Protein AF-A0A0S7ZKX6-F1 (afdb_monomer)

Nearest PDB structures (foldseek):
  1cpb-assembly1_A  TM=8.905E-01  e=8.029E-04  Bos taurus
  1jqg-assembly1_A  TM=7.554E-01  e=5.912E-03  Helicoverpa armigera
  4djl-assembly1_A  TM=9.057E-01  e=2.094E-02  Thermoactinomyces vulgaris
  3glj-assembly1_A  TM=7.947E-01  e=2.556E-02  Sus scrofa
  1kwm-assembly2_B  TM=7.980E-01  e=5.681E-02  Homo sapiens

Sequence (118 aa):
MKTTRETASAALGVAILFAVVISLLGVVAPRLDAQSGSDPQFRVKIDFNRWHDYDELKADLLRLEEAFPKFLTYSSVGSSYDGRDMMLMTINNPDTGPEASKAAMYIEANIHGNEIQG

Solvent-accessible surface area (backbone atoms only — not comparable to full-atom values): 7791 Å² total; per-residue (Å²): 144,80,77,73,66,62,58,56,54,51,53,51,50,52,52,51,53,51,54,50,51,54,52,62,65,66,69,69,65,79,78,80,68,70,76,77,60,95,65,73,88,62,94,66,87,77,77,89,90,61,86,70,56,73,68,54,47,50,50,52,49,51,50,46,19,72,76,36,62,78,37,32,42,72,50,60,86,45,66,46,96,90,66,44,71,40,77,38,76,49,79,48,65,63,92,79,44,63,72,91,78,50,91,84,84,89,86,87,57,47,87,52,82,87,50,73,86,95

Secondary structure (DSSP, 8-state):
---SHHHHHHHHHHHHHHHHHHHHHHT----------SSPPPSS---SSS---HHHHHHHHHHHHHH-TTTEEEEEEEE-TTS-EEEEEEE--GGG--GGGS--------SSTT----

Radius of gyration: 29.8 Å; Cα contacts (8 Å, |Δi|>4): 63; chains: 1; bounding box: 84×64×36 Å

Structure (mmCIF, N/CA/C/O backbone):
data_AF-A0A0S7ZKX6-F1
#
_entry.id   AF-A0A0S7ZKX6-F1
#
loop_
_atom_site.group_PDB
_atom_site.id
_atom_site.type_symbol
_atom_site.label_atom_id
_atom_site.label_alt_id
_atom_site.label_comp_id
_atom_site.label_asym_id
_atom_site.label_entity_id
_atom_site.label_seq_id
_atom_site.pdbx_PDB_ins_code
_atom_site.Cartn_x
_atom_site.Cartn_y
_atom_site.Cartn_z
_atom_site.occupancy
_atom_site.B_iso_or_equiv
_atom_site.auth_seq_id
_atom_site.auth_comp_id
_atom_site.auth_asym_id
_atom_site.auth_atom_id
_atom_site.pdbx_PDB_model_num
ATOM 1 N N . MET A 1 1 ? 68.522 -50.587 -10.618 1.00 53.50 1 MET A N 1
ATOM 2 C CA . MET A 1 1 ? 67.485 -50.890 -9.607 1.00 53.50 1 MET A CA 1
ATOM 3 C C . MET A 1 1 ? 67.266 -49.649 -8.734 1.00 53.50 1 MET A C 1
ATOM 5 O O . MET A 1 1 ? 67.871 -49.529 -7.681 1.00 53.50 1 MET A O 1
ATOM 9 N N . LYS A 1 2 ? 66.506 -48.663 -9.239 1.00 52.34 2 LYS A N 1
ATOM 10 C CA . LYS A 1 2 ? 66.266 -47.346 -8.598 1.00 52.34 2 LYS A CA 1
ATOM 11 C C . LYS A 1 2 ? 64.837 -46.811 -8.833 1.00 52.34 2 LYS A C 1
ATOM 13 O O . LYS A 1 2 ? 64.587 -45.635 -8.653 1.00 52.34 2 LYS A O 1
ATOM 18 N N . THR A 1 3 ? 63.888 -47.647 -9.245 1.00 56.91 3 THR A N 1
ATOM 19 C CA . THR A 1 3 ? 62.679 -47.161 -9.941 1.00 56.91 3 THR A CA 1
ATOM 20 C C . THR A 1 3 ? 61.363 -47.271 -9.167 1.00 56.91 3 THR A C 1
ATOM 22 O O . THR A 1 3 ? 60.343 -46.815 -9.666 1.00 56.91 3 THR A O 1
ATOM 25 N N . THR A 1 4 ? 61.351 -47.808 -7.942 1.00 55.25 4 THR A N 1
ATOM 26 C CA . THR A 1 4 ? 60.096 -48.014 -7.181 1.00 55.25 4 THR A CA 1
ATOM 27 C C . THR A 1 4 ? 59.872 -47.019 -6.037 1.00 55.25 4 THR A C 1
ATOM 29 O O . THR A 1 4 ? 58.748 -46.873 -5.572 1.00 55.25 4 THR A O 1
ATOM 32 N N . ARG A 1 5 ? 60.917 -46.324 -5.563 1.00 53.81 5 ARG A N 1
ATOM 33 C CA . ARG A 1 5 ? 60.811 -45.358 -4.447 1.00 53.81 5 ARG A CA 1
ATOM 34 C C . ARG A 1 5 ? 60.473 -43.932 -4.896 1.00 53.81 5 ARG A C 1
ATOM 36 O O . ARG A 1 5 ? 59.803 -43.217 -4.160 1.00 53.81 5 ARG A O 1
ATOM 43 N N . GLU A 1 6 ? 60.889 -43.530 -6.096 1.00 54.50 6 GLU A N 1
ATOM 44 C CA . GLU A 1 6 ? 60.651 -42.170 -6.609 1.00 54.50 6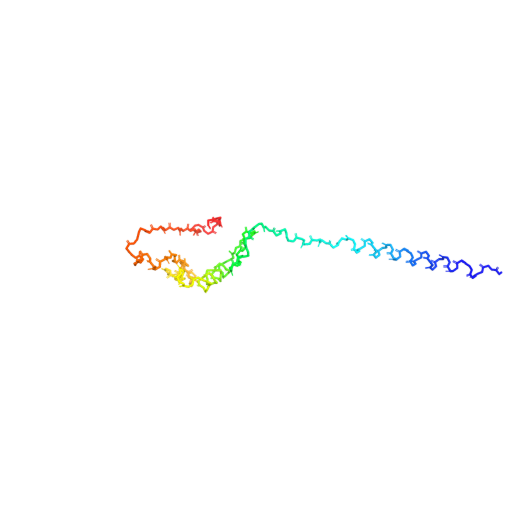 GLU A CA 1
ATOM 45 C C . GLU A 1 6 ? 59.196 -41.949 -7.054 1.00 54.50 6 GLU A C 1
ATOM 47 O O . GLU A 1 6 ? 58.630 -40.884 -6.820 1.00 54.50 6 GLU A O 1
ATOM 52 N N . THR A 1 7 ? 58.543 -42.978 -7.600 1.00 54.50 7 THR A N 1
ATOM 53 C CA . THR A 1 7 ? 57.141 -42.911 -8.047 1.00 54.50 7 THR A CA 1
ATOM 54 C C . THR A 1 7 ? 56.157 -42.784 -6.880 1.00 54.50 7 THR A C 1
ATOM 56 O O . THR A 1 7 ? 55.193 -42.024 -6.968 1.00 54.50 7 THR A O 1
ATOM 59 N N . ALA A 1 8 ? 56.426 -43.453 -5.755 1.00 56.41 8 ALA A N 1
ATOM 60 C CA . ALA A 1 8 ? 55.608 -43.360 -4.545 1.00 56.41 8 ALA A CA 1
ATOM 61 C C . ALA A 1 8 ? 55.683 -41.970 -3.879 1.00 56.41 8 ALA A C 1
ATOM 63 O O . ALA A 1 8 ? 54.667 -41.453 -3.416 1.00 56.41 8 ALA A O 1
ATOM 64 N N . SER A 1 9 ? 56.861 -41.331 -3.879 1.00 57.38 9 SER A N 1
ATOM 65 C CA . SER A 1 9 ? 57.043 -39.983 -3.320 1.00 57.38 9 SER A CA 1
ATOM 66 C C . SER A 1 9 ? 56.386 -38.897 -4.179 1.00 57.38 9 SER A 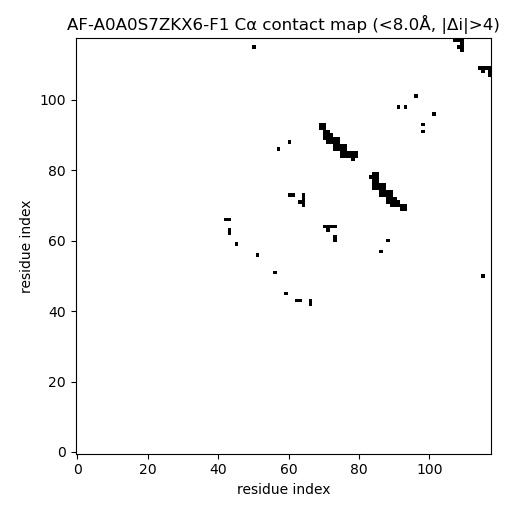C 1
ATOM 68 O O . SER A 1 9 ? 55.835 -37.938 -3.640 1.00 57.38 9 SER A O 1
ATOM 70 N N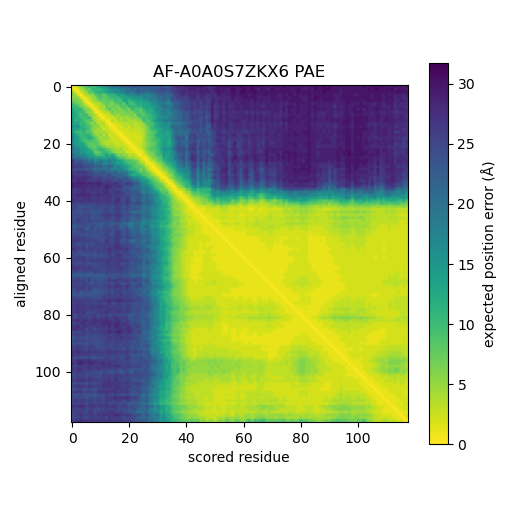 . ALA A 1 10 ? 56.399 -39.054 -5.507 1.00 58.22 10 ALA A N 1
ATOM 71 C CA . ALA A 1 10 ? 55.722 -38.139 -6.426 1.00 58.22 10 ALA A CA 1
ATOM 72 C C . ALA A 1 10 ? 54.188 -38.241 -6.313 1.00 58.22 10 ALA A C 1
ATOM 74 O O . ALA A 1 10 ? 53.506 -37.220 -6.264 1.00 58.22 10 ALA A O 1
ATOM 75 N N . ALA A 1 11 ? 53.645 -39.458 -6.191 1.00 59.38 11 ALA A N 1
ATOM 76 C CA . ALA A 1 11 ? 52.209 -39.682 -6.011 1.00 59.38 11 ALA A CA 1
ATOM 77 C C . ALA A 1 11 ? 51.687 -39.120 -4.675 1.00 59.38 11 ALA A C 1
ATOM 79 O O . ALA A 1 11 ? 50.618 -38.511 -4.637 1.00 59.38 11 ALA A O 1
ATOM 80 N N . LEU A 1 12 ? 52.464 -39.258 -3.594 1.00 60.78 12 LEU A N 1
ATOM 81 C CA . LEU A 1 12 ? 52.125 -38.685 -2.290 1.00 60.78 12 LEU A CA 1
ATOM 82 C C . LEU A 1 12 ? 52.171 -37.146 -2.316 1.00 60.78 12 LEU A C 1
ATOM 84 O O . LEU A 1 12 ? 51.286 -36.497 -1.766 1.00 60.78 12 LEU A O 1
ATOM 88 N N . GLY A 1 13 ? 53.152 -36.559 -3.010 1.00 62.81 13 GLY A N 1
ATOM 89 C CA . GLY A 1 13 ? 53.256 -35.107 -3.187 1.00 62.81 13 GLY A CA 1
ATOM 90 C C . GLY A 1 13 ? 5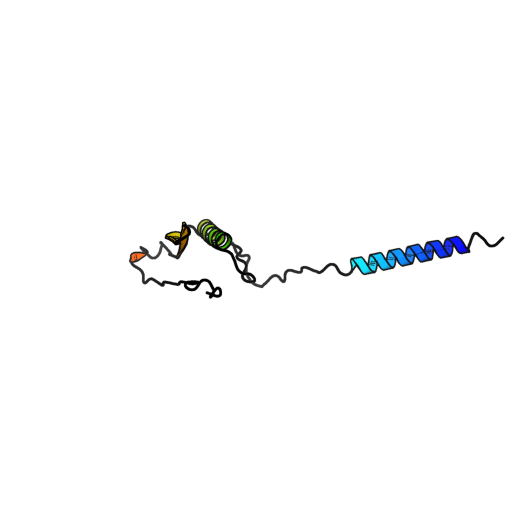2.086 -34.505 -3.972 1.00 62.81 13 GLY A C 1
ATOM 91 O O . GLY A 1 13 ? 51.543 -33.477 -3.572 1.00 62.81 13 GLY A O 1
ATOM 92 N N . VAL A 1 14 ? 51.642 -35.171 -5.043 1.00 65.00 14 VAL A N 1
ATOM 93 C CA . VAL A 1 14 ? 50.476 -34.742 -5.839 1.00 65.00 14 VAL A CA 1
ATOM 94 C C . VAL A 1 14 ? 49.175 -34.879 -5.045 1.00 65.00 14 VAL A C 1
ATOM 96 O O . VAL A 1 14 ? 48.339 -33.980 -5.097 1.00 65.00 14 VAL A O 1
ATOM 99 N N . ALA A 1 15 ? 49.017 -35.951 -4.262 1.00 64.00 15 ALA A N 1
ATOM 100 C CA . ALA A 1 15 ? 47.847 -36.143 -3.405 1.00 64.00 15 ALA A CA 1
ATOM 101 C C . ALA A 1 15 ? 47.758 -35.089 -2.285 1.00 64.00 15 ALA A C 1
ATOM 103 O O . ALA A 1 15 ? 46.676 -34.572 -2.011 1.00 64.00 15 ALA A O 1
ATOM 104 N N . ILE A 1 16 ? 48.892 -34.717 -1.682 1.00 66.81 16 ILE A N 1
ATOM 105 C CA . ILE A 1 16 ? 48.957 -33.650 -0.671 1.00 66.81 16 ILE A CA 1
ATOM 106 C C . ILE A 1 16 ? 48.648 -32.289 -1.305 1.00 66.81 16 ILE A C 1
ATOM 108 O O . ILE A 1 16 ? 47.880 -31.517 -0.737 1.00 66.81 16 ILE A O 1
ATOM 112 N N . LEU A 1 17 ? 49.174 -32.003 -2.500 1.00 65.38 17 LEU A N 1
ATOM 113 C CA . LEU A 1 17 ? 48.887 -30.753 -3.207 1.00 65.38 17 LEU A CA 1
ATOM 114 C C . LEU A 1 17 ? 47.398 -30.641 -3.578 1.00 65.38 17 LEU A C 1
ATOM 116 O O . LEU A 1 17 ? 46.797 -29.588 -3.378 1.00 65.38 17 LEU A O 1
ATOM 120 N N . PHE A 1 18 ? 46.776 -31.734 -4.033 1.00 64.44 18 PHE A N 1
ATOM 121 C CA . PHE A 1 18 ? 45.333 -31.788 -4.292 1.00 64.44 18 PHE A CA 1
ATOM 122 C C . PHE A 1 18 ? 44.505 -31.582 -3.018 1.00 64.44 18 PHE A C 1
ATOM 124 O O . PHE A 1 18 ? 43.549 -30.808 -3.029 1.00 64.44 18 PHE A O 1
ATOM 131 N N . ALA A 1 19 ? 44.887 -32.213 -1.904 1.00 62.97 19 ALA A N 1
ATOM 132 C CA . ALA A 1 19 ? 44.206 -32.041 -0.623 1.00 62.97 19 ALA A CA 1
ATOM 133 C C . ALA A 1 19 ? 44.320 -30.600 -0.090 1.00 62.97 19 ALA A C 1
ATOM 135 O O . ALA A 1 19 ? 43.348 -30.059 0.437 1.00 62.97 19 ALA A O 1
ATOM 136 N N . VAL A 1 20 ? 45.471 -29.947 -0.276 1.00 66.25 20 VAL A N 1
ATOM 137 C CA . VAL A 1 20 ? 45.689 -28.544 0.111 1.00 66.25 20 VAL A CA 1
ATOM 138 C C . VAL A 1 20 ? 44.874 -27.588 -0.767 1.00 66.25 20 VAL A C 1
ATOM 140 O O . VAL A 1 20 ? 44.246 -26.678 -0.234 1.00 66.25 20 VAL A O 1
ATOM 143 N N . VAL A 1 21 ? 44.794 -27.819 -2.082 1.00 66.19 21 VAL A N 1
ATOM 144 C CA . VAL A 1 21 ? 43.968 -27.008 -3.000 1.00 66.19 21 VAL A CA 1
ATOM 145 C C . VAL A 1 21 ? 42.471 -27.151 -2.694 1.00 66.19 21 VAL A C 1
ATOM 147 O O . VAL A 1 21 ? 41.762 -26.148 -2.655 1.00 66.19 21 VAL A O 1
ATOM 150 N N . ILE A 1 22 ? 41.990 -28.362 -2.396 1.00 62.97 22 ILE A N 1
ATOM 151 C CA . ILE A 1 22 ? 40.593 -28.599 -1.984 1.00 62.97 22 ILE A CA 1
ATOM 152 C C . ILE A 1 22 ? 40.298 -27.919 -0.639 1.00 62.97 22 ILE A C 1
ATOM 154 O O . ILE A 1 22 ? 39.237 -27.320 -0.467 1.00 62.97 22 ILE A O 1
ATOM 158 N N . SER A 1 23 ? 41.255 -27.943 0.292 1.00 59.84 23 SER A N 1
ATOM 159 C CA . SER A 1 23 ? 41.125 -27.267 1.588 1.00 59.84 23 SER A CA 1
ATOM 160 C C . SER A 1 23 ? 41.129 -25.739 1.449 1.00 59.84 23 SER A C 1
ATOM 162 O O . SER A 1 23 ? 40.381 -25.064 2.144 1.00 59.84 23 SER A O 1
ATOM 164 N N . LEU A 1 24 ? 41.911 -25.179 0.519 1.00 59.50 24 LEU A N 1
ATOM 165 C CA . LEU A 1 24 ? 41.931 -23.740 0.223 1.00 59.50 24 LEU A CA 1
ATOM 166 C C . LEU A 1 24 ? 40.663 -23.264 -0.505 1.00 59.50 24 LEU A C 1
ATOM 168 O O . LEU A 1 24 ? 40.218 -22.144 -0.269 1.00 59.50 24 LEU A O 1
ATOM 172 N N . LEU A 1 25 ? 40.050 -24.109 -1.340 1.00 58.53 25 LEU A N 1
ATOM 173 C CA . LEU A 1 25 ? 38.779 -23.808 -2.012 1.00 58.53 25 LEU A CA 1
ATOM 174 C C . LEU A 1 25 ? 37.562 -23.951 -1.080 1.00 58.53 25 LEU A C 1
ATOM 176 O O . LEU A 1 25 ? 36.580 -23.235 -1.249 1.00 58.53 25 LEU A O 1
ATOM 180 N N . GLY A 1 26 ? 37.620 -24.837 -0.080 1.00 55.09 26 GLY A N 1
ATOM 181 C CA . GLY A 1 26 ? 36.520 -25.079 0.863 1.00 55.09 26 GLY A CA 1
ATOM 182 C C . GLY A 1 26 ? 36.385 -24.066 2.009 1.00 55.09 26 GLY A C 1
ATOM 183 O O . GLY A 1 26 ? 35.391 -24.101 2.730 1.00 55.09 26 GLY A O 1
ATOM 184 N N . VAL A 1 27 ? 37.359 -23.167 2.203 1.00 54.97 27 VAL A N 1
ATOM 185 C CA . VAL A 1 27 ? 37.396 -22.230 3.350 1.00 54.97 27 VAL A CA 1
ATOM 186 C C . VAL A 1 27 ? 36.716 -20.883 3.062 1.00 54.97 27 VAL A C 1
ATOM 188 O O . VAL A 1 27 ? 36.462 -20.116 3.987 1.00 54.97 27 VAL A O 1
ATOM 191 N N . VAL A 1 28 ? 36.324 -20.607 1.816 1.00 53.97 28 VAL A N 1
ATOM 192 C CA . VAL A 1 28 ? 35.616 -19.366 1.449 1.00 53.97 28 VAL A CA 1
ATOM 193 C C . VAL A 1 28 ? 34.192 -19.674 0.988 1.00 53.97 28 VAL A C 1
ATOM 195 O O . VAL A 1 28 ? 33.749 -19.238 -0.069 1.00 53.97 28 VAL A O 1
ATOM 198 N N . ALA A 1 29 ? 33.440 -20.433 1.785 1.00 55.97 29 ALA A N 1
ATOM 199 C CA . ALA A 1 29 ? 31.995 -20.266 1.738 1.00 55.97 29 ALA A CA 1
ATOM 200 C C . ALA A 1 29 ? 31.708 -18.876 2.329 1.00 55.97 29 ALA A C 1
ATOM 202 O O . ALA A 1 29 ? 32.077 -18.645 3.487 1.00 55.97 29 ALA A O 1
ATOM 203 N N . PRO A 1 30 ? 31.099 -17.927 1.591 1.00 56.88 30 PRO A N 1
ATOM 204 C CA . PRO A 1 30 ? 30.574 -16.747 2.245 1.00 56.88 30 PRO A CA 1
ATOM 205 C C . PRO A 1 30 ? 29.565 -17.262 3.265 1.00 56.88 30 PRO A C 1
ATOM 207 O O . PRO A 1 30 ? 28.564 -17.887 2.907 1.00 56.88 30 PRO A O 1
ATOM 210 N N . ARG A 1 31 ? 29.850 -17.051 4.551 1.00 57.38 31 ARG A N 1
ATOM 211 C CA . ARG A 1 31 ? 28.798 -17.117 5.550 1.00 57.38 31 ARG A CA 1
ATOM 212 C C . ARG A 1 31 ? 27.828 -16.013 5.165 1.00 57.38 31 ARG A C 1
ATOM 214 O O . ARG A 1 31 ? 28.061 -14.846 5.465 1.00 57.38 31 ARG A O 1
ATOM 221 N N . LEU A 1 32 ? 26.751 -16.381 4.478 1.00 57.62 32 LEU A N 1
ATOM 222 C CA . LEU A 1 32 ? 25.514 -15.620 4.521 1.00 57.62 32 LEU A CA 1
ATOM 223 C C . LEU A 1 32 ? 24.932 -15.835 5.919 1.00 57.62 32 LEU A C 1
ATOM 225 O O . LEU A 1 32 ? 23.856 -16.403 6.081 1.00 57.62 32 LEU A O 1
ATOM 229 N N . ASP A 1 33 ? 25.679 -15.415 6.940 1.00 56.28 33 ASP A N 1
ATOM 230 C CA . ASP A 1 33 ? 25.092 -15.092 8.220 1.00 56.28 33 ASP A CA 1
ATOM 231 C C . ASP A 1 33 ? 24.250 -13.860 7.903 1.00 56.28 33 ASP A C 1
ATOM 233 O O . ASP A 1 33 ? 24.725 -12.725 7.935 1.00 56.28 33 ASP A O 1
ATOM 237 N N . ALA A 1 34 ? 23.014 -14.103 7.458 1.00 62.19 34 ALA A N 1
ATOM 238 C CA . ALA A 1 34 ? 21.980 -13.096 7.458 1.00 62.19 34 ALA A CA 1
ATOM 239 C C . ALA A 1 34 ? 21.935 -12.621 8.903 1.00 62.19 34 ALA A C 1
ATOM 241 O O . ALA A 1 34 ? 21.480 -13.346 9.787 1.00 62.19 34 ALA A O 1
ATOM 242 N N . GLN A 1 35 ? 22.553 -11.470 9.148 1.00 58.09 35 GLN A N 1
ATOM 243 C CA . GLN A 1 35 ? 22.633 -10.848 10.448 1.00 58.09 35 GLN A CA 1
ATOM 244 C C . GLN A 1 35 ? 21.189 -10.696 10.915 1.00 58.09 35 GLN A C 1
ATOM 246 O O . GLN A 1 35 ? 20.459 -9.847 10.409 1.00 58.09 35 GLN A O 1
ATOM 251 N N . SER A 1 36 ? 20.739 -11.609 11.779 1.00 62.69 36 SER A N 1
ATOM 252 C CA . SER A 1 36 ? 19.378 -11.584 12.288 1.00 62.69 36 SER A CA 1
ATOM 253 C C . SER A 1 36 ? 19.276 -10.295 13.079 1.00 62.69 36 SER A C 1
ATOM 255 O O . SER A 1 36 ? 19.884 -10.173 14.144 1.00 62.69 36 SER A O 1
ATOM 257 N N . GLY A 1 37 ? 18.579 -9.307 12.520 1.00 65.75 37 GLY A N 1
ATOM 258 C CA . GLY A 1 37 ? 18.252 -8.091 13.244 1.00 65.75 37 GLY A CA 1
ATOM 259 C C . GLY A 1 37 ? 17.537 -8.444 14.547 1.00 65.75 37 GLY A C 1
ATOM 260 O O . GLY A 1 37 ? 16.973 -9.531 14.692 1.00 65.75 37 GLY A O 1
ATOM 261 N N . SER A 1 38 ? 17.549 -7.518 15.504 1.00 77.44 38 SER A N 1
ATOM 262 C CA . SER A 1 38 ? 16.715 -7.609 16.710 1.00 77.44 38 SER A CA 1
ATOM 263 C C . SER A 1 38 ? 15.217 -7.574 16.403 1.00 77.44 38 SER A C 1
ATOM 265 O O . SER A 1 38 ? 14.401 -7.762 17.305 1.00 77.44 38 SER A O 1
ATOM 267 N N . ASP A 1 39 ? 14.861 -7.289 15.153 1.00 73.94 39 ASP A N 1
ATOM 268 C CA . ASP A 1 39 ? 13.488 -7.144 14.722 1.00 73.94 39 ASP A CA 1
ATOM 269 C C . ASP A 1 39 ? 12.760 -8.491 14.787 1.00 73.94 39 ASP A C 1
ATOM 271 O O . ASP A 1 39 ? 13.302 -9.529 14.383 1.00 73.94 39 ASP A O 1
ATOM 275 N N . PRO A 1 40 ? 11.522 -8.504 15.308 1.00 75.12 40 PRO A N 1
ATOM 276 C CA . PRO A 1 40 ? 10.703 -9.700 15.285 1.00 75.12 40 PRO A CA 1
ATOM 277 C C . PRO A 1 40 ? 10.451 -10.132 13.838 1.00 7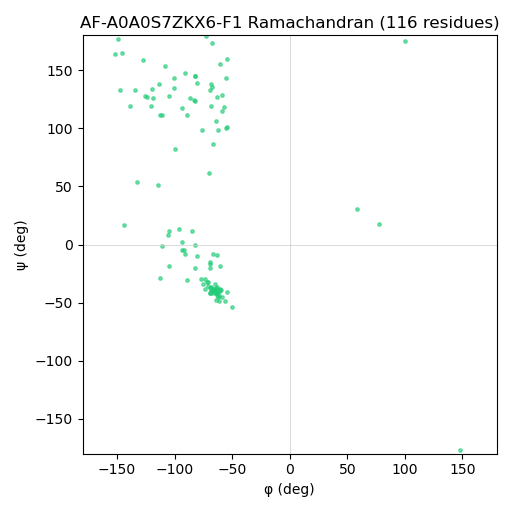5.12 40 PRO A C 1
ATOM 279 O O . PRO A 1 40 ? 10.452 -9.321 12.913 1.00 75.12 40 PRO A O 1
ATOM 282 N N . GLN A 1 41 ? 10.178 -11.422 13.645 1.00 81.06 41 GLN A N 1
ATOM 283 C CA . GLN A 1 41 ? 9.794 -11.932 12.331 1.00 81.06 41 GLN A CA 1
ATOM 284 C C . GLN A 1 41 ? 8.551 -11.187 11.825 1.00 81.06 41 GLN A C 1
ATOM 286 O O . GLN A 1 41 ? 7.486 -11.235 12.448 1.00 81.06 41 GLN A O 1
ATOM 291 N N . PHE A 1 42 ? 8.693 -10.490 10.698 1.00 86.44 42 PHE A N 1
ATOM 292 C CA . PHE A 1 42 ? 7.589 -9.774 10.072 1.00 86.44 42 PHE A CA 1
ATOM 293 C C . PHE A 1 42 ? 6.573 -10.772 9.512 1.00 86.44 42 PHE A C 1
ATOM 295 O O . PHE A 1 42 ? 6.934 -11.711 8.804 1.00 86.44 42 PHE A O 1
ATOM 302 N N . ARG A 1 43 ? 5.281 -10.552 9.785 1.00 91.31 43 ARG A N 1
ATOM 303 C CA . ARG A 1 43 ? 4.205 -11.382 9.217 1.00 91.31 43 ARG A CA 1
ATOM 304 C C . ARG A 1 43 ? 4.114 -11.245 7.695 1.00 91.31 43 ARG A C 1
ATOM 306 O O . ARG A 1 43 ? 3.800 -12.214 7.013 1.00 91.31 43 ARG A O 1
ATOM 313 N N . VAL A 1 44 ? 4.410 -10.053 7.180 1.00 94.31 44 VAL A N 1
ATOM 314 C CA . VAL A 1 44 ? 4.571 -9.773 5.751 1.00 94.31 44 VAL A CA 1
ATOM 315 C C . VAL A 1 44 ? 5.977 -9.239 5.553 1.00 94.31 44 VAL A C 1
ATOM 317 O O . VAL A 1 44 ? 6.343 -8.221 6.133 1.00 94.31 44 VAL A O 1
ATOM 320 N N . LYS A 1 45 ? 6.776 -9.943 4.753 1.00 91.81 45 LYS A N 1
ATOM 321 C CA . LYS A 1 45 ? 8.118 -9.494 4.390 1.00 91.81 45 LYS A CA 1
ATOM 322 C C . LYS A 1 45 ? 8.036 -8.495 3.232 1.00 91.81 45 LYS A C 1
ATOM 324 O O . LYS A 1 45 ? 7.506 -8.851 2.175 1.00 91.81 45 LYS A O 1
ATOM 329 N N . ILE A 1 46 ? 8.584 -7.301 3.448 1.00 93.06 46 ILE A N 1
ATOM 330 C CA . ILE A 1 46 ? 8.788 -6.239 2.454 1.00 93.06 46 ILE A CA 1
ATOM 331 C C . ILE A 1 46 ? 10.269 -5.866 2.500 1.00 93.06 46 ILE A C 1
ATOM 333 O O . ILE A 1 46 ? 10.816 -5.623 3.577 1.00 93.06 46 ILE A O 1
ATOM 337 N N . ASP A 1 47 ? 10.929 -5.877 1.346 1.00 90.81 47 ASP A N 1
ATOM 338 C CA . ASP A 1 47 ? 12.355 -5.575 1.245 1.00 90.81 47 ASP A CA 1
ATOM 339 C C . ASP A 1 47 ? 12.569 -4.060 1.096 1.00 90.81 47 ASP A C 1
ATOM 341 O O . ASP A 1 47 ? 12.029 -3.447 0.181 1.00 90.81 47 ASP A O 1
ATOM 345 N N . PHE A 1 48 ? 13.388 -3.460 1.963 1.00 91.44 48 PHE A N 1
ATOM 346 C CA . PHE A 1 48 ? 13.715 -2.020 1.944 1.00 91.44 48 PHE A CA 1
ATOM 347 C C . PHE A 1 48 ? 15.121 -1.721 1.391 1.00 91.44 48 PHE A C 1
ATOM 349 O O . PHE A 1 48 ? 15.644 -0.620 1.538 1.00 91.44 48 PHE A O 1
ATOM 356 N N . ASN A 1 49 ? 15.775 -2.713 0.786 1.00 93.25 49 ASN A N 1
ATOM 357 C CA . ASN A 1 49 ? 17.127 -2.610 0.226 1.00 93.25 49 ASN A CA 1
ATOM 358 C C . ASN A 1 49 ? 17.143 -2.557 -1.313 1.00 93.25 49 ASN A C 1
ATOM 360 O O . ASN A 1 49 ? 18.210 -2.648 -1.922 1.00 93.25 49 ASN A O 1
ATOM 364 N N . ARG A 1 50 ? 15.969 -2.444 -1.935 1.00 94.06 50 ARG A N 1
ATOM 365 C CA . ARG A 1 50 ? 15.766 -2.372 -3.382 1.00 94.06 50 ARG A CA 1
ATOM 366 C C . ARG A 1 50 ? 14.495 -1.586 -3.688 1.00 94.06 50 ARG A C 1
ATOM 368 O O . ARG A 1 50 ? 13.643 -1.422 -2.820 1.00 94.06 50 ARG A O 1
ATOM 375 N N . TRP A 1 51 ? 14.356 -1.167 -4.938 1.00 94.62 51 TRP A N 1
ATOM 376 C CA . TRP A 1 51 ? 13.106 -0.614 -5.451 1.00 94.62 51 TRP A CA 1
ATOM 377 C C . TRP A 1 51 ? 12.164 -1.742 -5.857 1.00 94.62 51 TRP A C 1
ATOM 379 O O . TRP A 1 51 ? 12.626 -2.780 -6.341 1.00 94.62 51 TRP A O 1
ATOM 389 N N . HIS A 1 52 ? 10.870 -1.525 -5.648 1.00 95.19 52 HIS A N 1
ATOM 390 C CA . HIS A 1 52 ? 9.807 -2.402 -6.125 1.00 95.19 52 HIS A CA 1
ATOM 391 C C . HIS A 1 52 ? 9.212 -1.795 -7.382 1.00 95.19 52 HIS A C 1
ATOM 393 O O . HIS A 1 52 ? 8.976 -0.586 -7.431 1.00 95.19 52 HIS A O 1
ATOM 399 N N . ASP A 1 53 ? 8.998 -2.617 -8.401 1.00 95.81 53 ASP A N 1
ATOM 400 C CA . ASP A 1 53 ? 8.196 -2.174 -9.533 1.00 95.81 53 ASP A CA 1
ATOM 401 C C . ASP A 1 53 ? 6.703 -2.106 -9.164 1.00 95.81 53 ASP A C 1
ATOM 403 O O . ASP A 1 53 ? 6.287 -2.372 -8.034 1.00 95.81 53 ASP A O 1
ATOM 407 N N . TYR A 1 54 ? 5.882 -1.699 -10.129 1.00 96.44 54 TYR A N 1
ATOM 408 C CA . TYR A 1 54 ? 4.445 -1.553 -9.931 1.00 96.44 54 TYR A CA 1
ATOM 409 C C . TYR A 1 54 ? 3.763 -2.862 -9.491 1.00 96.44 54 TYR A C 1
ATOM 411 O O . TYR A 1 54 ? 2.931 -2.842 -8.583 1.00 96.44 54 TYR A O 1
ATOM 419 N N . ASP A 1 55 ? 4.090 -3.988 -10.127 1.00 97.62 55 ASP A N 1
ATOM 420 C CA . ASP A 1 55 ? 3.420 -5.263 -9.860 1.00 97.62 55 ASP A CA 1
ATOM 421 C C . ASP A 1 55 ? 3.861 -5.830 -8.507 1.00 97.62 55 ASP A C 1
ATOM 423 O O . ASP A 1 55 ? 3.036 -6.346 -7.749 1.00 97.62 55 ASP A O 1
ATOM 427 N N . GLU A 1 56 ? 5.142 -5.669 -8.168 1.00 97.31 56 GLU A N 1
ATOM 428 C CA . GLU A 1 56 ? 5.680 -6.007 -6.852 1.00 97.31 56 GLU A CA 1
ATOM 429 C C . GLU A 1 56 ? 5.024 -5.173 -5.746 1.00 97.31 56 GLU A C 1
ATOM 431 O O . GLU A 1 56 ? 4.515 -5.737 -4.778 1.00 97.31 56 GLU A O 1
ATOM 436 N N . LEU A 1 57 ? 4.940 -3.847 -5.909 1.00 96.56 57 LEU A N 1
ATOM 437 C CA . LEU A 1 57 ? 4.307 -2.979 -4.914 1.00 96.56 57 LEU A CA 1
ATOM 438 C C . LEU A 1 57 ? 2.823 -3.327 -4.724 1.00 96.56 57 LEU A C 1
ATOM 440 O O . LEU A 1 57 ? 2.334 -3.389 -3.594 1.00 96.56 57 LEU A O 1
ATOM 444 N N . LYS A 1 58 ? 2.104 -3.622 -5.815 1.00 97.69 58 LYS A N 1
ATOM 445 C CA . LYS A 1 58 ? 0.713 -4.085 -5.740 1.00 97.69 58 LYS A CA 1
ATOM 446 C C . LYS A 1 58 ? 0.599 -5.407 -4.986 1.00 97.69 58 LYS A C 1
ATOM 448 O O . LYS A 1 58 ? -0.281 -5.555 -4.137 1.00 97.69 58 LYS A O 1
ATOM 453 N N . ALA A 1 59 ? 1.480 -6.363 -5.271 1.00 98.00 59 ALA A N 1
ATOM 454 C CA . ALA A 1 59 ? 1.508 -7.637 -4.566 1.00 98.00 59 ALA A CA 1
ATOM 455 C C . ALA A 1 59 ? 1.786 -7.445 -3.066 1.00 98.00 59 ALA A C 1
ATOM 457 O O . ALA A 1 59 ? 1.161 -8.109 -2.241 1.00 98.00 59 ALA A O 1
ATOM 458 N N . ASP A 1 60 ? 2.668 -6.518 -2.694 1.00 97.44 60 ASP A N 1
ATOM 459 C CA . ASP A 1 60 ? 2.973 -6.191 -1.299 1.00 97.44 60 ASP A CA 1
ATOM 460 C C . ASP A 1 60 ? 1.746 -5.640 -0.563 1.00 97.44 60 ASP A C 1
ATOM 462 O O . ASP A 1 60 ? 1.431 -6.107 0.535 1.00 97.44 60 ASP A O 1
ATOM 466 N N . LEU A 1 61 ? 1.001 -4.720 -1.184 1.00 97.94 61 LEU A N 1
ATOM 467 C CA . LEU A 1 61 ? -0.238 -4.177 -0.617 1.00 97.94 61 LEU A CA 1
ATOM 468 C C . LEU A 1 61 ? -1.325 -5.248 -0.443 1.00 97.94 61 LEU A C 1
ATOM 470 O O . LEU A 1 61 ? -1.971 -5.297 0.603 1.00 97.94 61 LEU A O 1
ATOM 474 N N . LEU A 1 62 ? -1.498 -6.142 -1.419 1.00 98.44 62 LEU A N 1
ATOM 475 C CA . LEU A 1 62 ? -2.462 -7.245 -1.318 1.00 98.44 62 LEU A CA 1
ATOM 476 C C . LEU A 1 62 ? -2.067 -8.252 -0.225 1.00 98.44 62 LEU A C 1
ATOM 478 O O . LEU A 1 62 ? -2.918 -8.691 0.548 1.00 98.44 62 LEU A O 1
ATOM 482 N N . ARG A 1 63 ? -0.771 -8.571 -0.089 1.00 98.25 63 ARG A N 1
ATOM 483 C CA . ARG A 1 63 ? -0.265 -9.418 1.008 1.00 98.25 63 ARG A CA 1
ATOM 484 C C . ARG A 1 63 ? -0.481 -8.770 2.377 1.00 98.25 63 ARG A C 1
ATOM 486 O O . ARG A 1 63 ? -0.761 -9.469 3.351 1.00 98.25 63 ARG A O 1
ATOM 493 N N . LEU A 1 64 ? -0.344 -7.446 2.469 1.00 98.31 64 LEU A N 1
ATOM 494 C CA . LEU A 1 64 ? -0.647 -6.691 3.685 1.00 98.31 64 LEU A CA 1
ATOM 495 C C . LEU A 1 64 ? -2.136 -6.777 4.044 1.00 98.31 64 LEU A C 1
ATOM 497 O O . LEU A 1 64 ? -2.451 -7.094 5.192 1.00 98.31 64 LEU A O 1
ATOM 501 N N . GLU A 1 65 ? -3.036 -6.552 3.084 1.00 98.56 65 GLU A N 1
ATOM 502 C CA . GLU A 1 65 ? -4.482 -6.713 3.284 1.00 98.56 65 GLU A CA 1
ATOM 503 C C . GLU A 1 65 ? -4.829 -8.127 3.772 1.00 98.56 65 GLU A C 1
ATOM 505 O O . GLU A 1 65 ? -5.494 -8.275 4.796 1.00 98.56 65 GLU A O 1
ATOM 510 N N . GLU A 1 66 ? -4.307 -9.170 3.117 1.00 98.25 66 GLU A N 1
ATOM 511 C CA . GLU A 1 66 ? -4.537 -10.568 3.505 1.00 98.25 66 GLU A CA 1
ATOM 512 C C . GLU A 1 66 ? -4.049 -10.868 4.933 1.00 98.25 66 GLU A C 1
ATOM 514 O O . GLU A 1 66 ? -4.701 -11.585 5.701 1.00 98.25 66 GLU A O 1
ATOM 519 N N . ALA A 1 67 ? -2.904 -10.308 5.329 1.00 98.06 67 ALA A N 1
ATOM 520 C CA . ALA A 1 67 ? -2.359 -10.502 6.667 1.00 98.06 67 ALA A CA 1
ATOM 521 C C . ALA A 1 67 ? -3.132 -9.729 7.749 1.00 98.06 67 ALA A C 1
ATOM 523 O O . ALA A 1 67 ? -3.197 -10.183 8.899 1.00 98.06 67 ALA A O 1
ATOM 524 N N . PHE A 1 68 ? -3.727 -8.582 7.410 1.00 98.00 68 PHE A N 1
ATOM 525 C CA . PHE A 1 68 ? -4.391 -7.684 8.357 1.00 98.00 68 PHE A CA 1
ATOM 526 C C . PHE A 1 68 ? -5.783 -7.216 7.883 1.00 98.00 68 PHE A C 1
ATOM 528 O O . PHE A 1 68 ? -6.072 -6.020 7.948 1.00 98.00 68 PHE A O 1
ATOM 535 N N . PRO A 1 69 ? -6.709 -8.127 7.528 1.00 97.88 69 PRO A N 1
ATOM 536 C CA . PRO A 1 69 ? -7.960 -7.780 6.839 1.00 97.88 69 PRO A CA 1
ATOM 537 C C . PRO A 1 69 ? -8.951 -7.005 7.716 1.00 97.88 69 PRO A C 1
ATOM 539 O O . PRO A 1 69 ? -9.907 -6.415 7.229 1.00 97.88 69 PRO A O 1
ATOM 542 N N . LYS A 1 70 ? -8.742 -7.003 9.039 1.00 97.81 70 LYS A N 1
ATOM 543 C CA . LYS A 1 70 ? -9.511 -6.164 9.967 1.00 97.81 70 LYS A CA 1
ATOM 544 C C . LYS A 1 70 ? -9.153 -4.680 9.834 1.00 97.81 70 LYS A C 1
ATOM 546 O O . LYS A 1 70 ? -9.991 -3.833 10.130 1.00 97.81 70 LYS A O 1
ATOM 551 N N . PHE A 1 71 ? -7.899 -4.387 9.494 1.00 98.12 71 PHE A N 1
ATOM 552 C CA . PHE A 1 71 ? -7.329 -3.044 9.579 1.00 98.12 71 PHE A CA 1
ATOM 553 C C . PHE A 1 71 ? -7.015 -2.431 8.224 1.00 98.12 71 PHE A C 1
ATOM 555 O O . PHE A 1 71 ? -6.992 -1.209 8.110 1.00 98.12 71 PHE A O 1
ATOM 562 N N . LEU A 1 72 ? -6.717 -3.275 7.243 1.00 98.50 72 LEU A N 1
ATOM 563 C CA . LEU A 1 72 ? -6.227 -2.886 5.937 1.00 98.50 72 LEU A CA 1
ATOM 564 C C . LEU A 1 72 ? -7.261 -3.231 4.873 1.00 98.50 72 LEU A C 1
ATOM 566 O O . LEU A 1 72 ? -7.869 -4.300 4.916 1.00 98.50 72 LEU A O 1
ATOM 570 N N . THR A 1 73 ? -7.452 -2.322 3.926 1.00 98.31 73 THR A N 1
ATOM 571 C CA . THR A 1 73 ? -8.275 -2.550 2.737 1.00 98.31 73 THR A CA 1
ATOM 572 C C . THR A 1 73 ? -7.568 -1.956 1.530 1.00 98.31 73 THR A C 1
ATOM 574 O O . THR A 1 73 ? -7.316 -0.749 1.493 1.00 98.31 73 THR A O 1
ATOM 577 N N . TYR A 1 74 ? -7.244 -2.797 0.550 1.00 98.62 74 TYR A N 1
ATOM 578 C CA . TYR A 1 74 ? -6.734 -2.353 -0.738 1.00 98.62 74 TYR A CA 1
ATOM 579 C C . TYR A 1 74 ? -7.900 -1.905 -1.617 1.00 98.62 74 TYR A C 1
ATOM 581 O O . TYR A 1 74 ? -8.956 -2.533 -1.691 1.00 98.62 74 TYR A O 1
ATOM 589 N N . SER A 1 75 ? -7.700 -0.808 -2.328 1.00 98.06 75 SER A N 1
ATOM 590 C CA . SER A 1 75 ? -8.614 -0.350 -3.362 1.00 98.06 75 SER A CA 1
ATOM 591 C C . SER A 1 75 ? -7.843 0.386 -4.450 1.00 98.06 75 SER A C 1
ATOM 593 O O . SER A 1 75 ? -6.627 0.574 -4.370 1.00 98.06 75 SER A O 1
ATOM 595 N N . SER A 1 76 ? -8.560 0.807 -5.487 1.00 97.81 76 SER A N 1
ATOM 596 C CA . SER A 1 76 ? -8.028 1.727 -6.476 1.00 97.81 76 SER A CA 1
ATOM 597 C C . SER A 1 76 ? -8.863 2.999 -6.506 1.00 97.81 76 SER A C 1
ATOM 599 O O . SER A 1 76 ? -10.091 2.933 -6.560 1.00 97.81 76 SER A O 1
ATOM 601 N N . VAL A 1 77 ? -8.197 4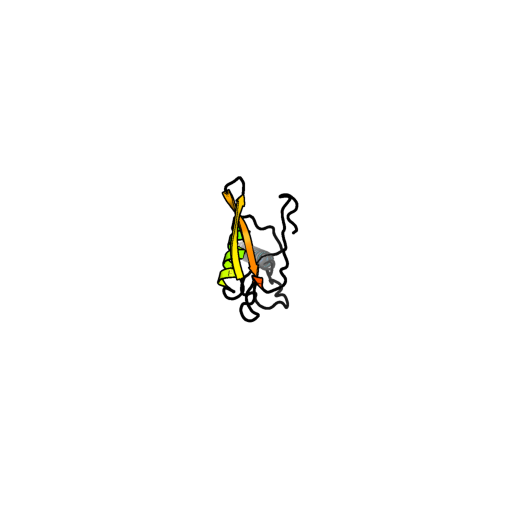.155 -6.508 1.00 97.00 77 VAL A N 1
ATOM 602 C CA . VAL A 1 77 ? -8.857 5.466 -6.667 1.00 97.00 77 VAL A CA 1
ATOM 603 C C . VAL A 1 77 ? -9.135 5.815 -8.133 1.00 97.00 77 VAL A C 1
ATOM 605 O O . VAL A 1 77 ? -9.700 6.865 -8.428 1.00 97.00 77 VAL A O 1
ATOM 608 N N . GLY A 1 78 ? -8.760 4.934 -9.061 1.00 97.75 78 GLY A N 1
ATOM 609 C CA . GLY A 1 78 ? -8.989 5.065 -10.495 1.00 97.75 78 GLY A CA 1
ATOM 610 C C . GLY A 1 78 ? -7.865 4.424 -11.302 1.00 97.75 78 GLY A C 1
ATOM 611 O O . GLY A 1 78 ? -6.926 3.861 -10.748 1.00 97.75 78 GLY A O 1
ATOM 612 N N . SER A 1 79 ? -7.930 4.541 -12.624 1.00 97.50 79 SER A N 1
ATOM 613 C CA . SER A 1 79 ? -6.886 4.025 -13.513 1.00 97.50 79 SER A CA 1
ATOM 614 C C . SER A 1 79 ? -5.956 5.139 -13.989 1.00 97.50 79 SER A C 1
ATOM 616 O O . SER A 1 79 ? -6.401 6.252 -14.270 1.00 97.50 79 SER A O 1
ATOM 618 N N . SER A 1 80 ? -4.667 4.832 -14.117 1.00 96.75 80 SER A N 1
ATOM 619 C CA . SER A 1 80 ? -3.701 5.677 -14.814 1.00 96.75 80 SER A CA 1
ATOM 620 C C . SER A 1 80 ? -3.998 5.726 -16.319 1.00 96.75 80 SER A C 1
ATOM 622 O O . SER A 1 80 ? -4.837 4.979 -16.827 1.00 96.75 80 SER A O 1
ATOM 624 N N . TYR A 1 81 ? -3.267 6.572 -17.051 1.00 97.31 81 TYR A N 1
ATOM 625 C CA . TYR A 1 81 ? -3.366 6.647 -18.513 1.00 97.31 81 TYR A CA 1
ATOM 626 C C . TYR A 1 81 ? -3.149 5.284 -19.196 1.00 97.31 81 TYR A C 1
ATOM 628 O O . TYR A 1 81 ? -3.903 4.921 -20.094 1.00 97.31 81 TYR A O 1
ATOM 636 N N . ASP A 1 82 ? -2.185 4.499 -18.708 1.00 96.38 82 ASP A N 1
ATOM 637 C CA . ASP A 1 82 ? -1.870 3.160 -19.226 1.00 96.38 82 ASP A CA 1
ATOM 638 C C . ASP A 1 82 ? -2.751 2.051 -18.613 1.00 96.38 82 ASP A C 1
ATOM 640 O O . ASP A 1 82 ? -2.454 0.865 -18.751 1.00 96.38 82 ASP A O 1
ATOM 644 N N . GLY A 1 83 ? -3.824 2.411 -17.901 1.00 97.44 83 GLY A N 1
ATOM 645 C CA . GLY A 1 83 ? -4.784 1.455 -17.346 1.00 97.44 83 GLY A CA 1
ATOM 646 C C . GLY A 1 83 ? -4.323 0.735 -16.077 1.00 97.44 83 GLY A C 1
ATOM 647 O O . GLY A 1 83 ? -4.895 -0.293 -15.725 1.00 97.44 83 GLY A O 1
ATOM 648 N N . ARG A 1 84 ? -3.303 1.248 -15.379 1.00 97.31 84 ARG A N 1
ATOM 649 C CA . ARG A 1 84 ? -2.848 0.693 -14.092 1.00 97.31 84 ARG A CA 1
ATOM 650 C C . ARG A 1 84 ? -3.711 1.212 -12.947 1.00 97.31 84 ARG A C 1
ATOM 652 O O . ARG A 1 84 ? -4.086 2.380 -12.967 1.00 97.31 84 ARG A O 1
ATOM 659 N N . ASP A 1 85 ? -3.969 0.402 -11.924 1.00 97.88 85 ASP A N 1
ATOM 660 C CA . ASP A 1 85 ? -4.606 0.884 -10.692 1.00 97.88 85 ASP A CA 1
ATOM 661 C C . ASP A 1 85 ? -3.757 1.996 -10.074 1.00 97.88 85 ASP A C 1
ATOM 663 O O . ASP A 1 85 ? -2.566 1.803 -9.814 1.00 97.88 85 ASP A O 1
ATOM 667 N N . MET A 1 86 ? -4.389 3.124 -9.767 1.00 97.69 86 MET A N 1
ATOM 668 C CA . MET A 1 86 ? -3.883 4.069 -8.780 1.00 97.69 86 MET A CA 1
ATOM 669 C C . MET A 1 86 ? -4.180 3.469 -7.409 1.00 97.69 86 MET A C 1
ATOM 671 O O . MET A 1 86 ? -5.330 3.471 -6.963 1.00 97.69 86 MET A O 1
ATOM 675 N N . MET A 1 87 ? -3.168 2.834 -6.823 1.00 98.19 87 MET A N 1
ATOM 676 C CA . MET A 1 87 ? -3.301 2.015 -5.621 1.00 98.19 87 MET A CA 1
ATOM 677 C C . MET A 1 87 ? -3.630 2.871 -4.396 1.00 98.19 87 MET A C 1
ATOM 679 O O . MET A 1 87 ? -3.027 3.922 -4.191 1.00 98.19 87 MET A O 1
ATOM 683 N N . LEU A 1 88 ? -4.543 2.389 -3.553 1.00 98.00 88 LEU A N 1
ATOM 684 C CA . LEU A 1 88 ? -4.856 2.979 -2.256 1.00 98.00 88 LEU A CA 1
ATOM 685 C C . LEU A 1 88 ? -4.929 1.882 -1.194 1.00 98.00 88 LEU A C 1
ATOM 687 O O . LEU A 1 88 ? -5.604 0.871 -1.378 1.00 98.00 88 LEU A O 1
ATOM 691 N N . MET A 1 89 ? -4.271 2.116 -0.061 1.00 98.19 89 MET A N 1
ATOM 692 C CA . MET A 1 89 ? -4.391 1.290 1.136 1.00 98.19 89 MET A CA 1
ATOM 693 C C . MET A 1 89 ? -5.068 2.099 2.240 1.00 98.19 89 MET A C 1
ATOM 695 O O . MET A 1 89 ? -4.481 3.039 2.777 1.00 98.19 89 MET A O 1
ATOM 699 N N . THR A 1 90 ? -6.288 1.719 2.606 1.00 97.62 90 THR A N 1
ATOM 700 C CA . THR A 1 90 ? -6.971 2.292 3.769 1.00 97.62 90 THR A CA 1
ATOM 701 C C . THR A 1 90 ? -6.499 1.577 5.029 1.00 97.62 90 THR A C 1
ATOM 703 O O . THR A 1 90 ? -6.614 0.358 5.129 1.00 97.62 90 THR A O 1
ATOM 706 N N . ILE A 1 91 ? -5.998 2.341 6.006 1.00 97.88 91 ILE A N 1
ATOM 707 C CA . ILE A 1 91 ? -5.602 1.841 7.329 1.00 97.88 91 ILE A CA 1
ATOM 708 C C . ILE A 1 91 ? -6.584 2.373 8.369 1.00 97.88 91 ILE A C 1
ATOM 710 O O . ILE A 1 91 ? -6.607 3.568 8.664 1.00 97.88 91 ILE A O 1
ATOM 714 N N . ASN A 1 92 ? -7.397 1.494 8.949 1.00 97.31 92 ASN A N 1
ATOM 715 C CA . ASN A 1 92 ? -8.467 1.891 9.855 1.00 97.31 92 ASN A CA 1
ATOM 716 C C . ASN A 1 92 ? -8.715 0.842 10.948 1.00 97.31 92 ASN A C 1
ATOM 718 O O . ASN A 1 92 ? -8.884 -0.333 10.658 1.00 97.31 92 ASN A O 1
ATOM 722 N N . ASN A 1 93 ? -8.827 1.258 12.214 1.00 97.81 93 ASN A N 1
ATOM 723 C CA . ASN A 1 93 ? -9.328 0.374 13.272 1.00 97.81 93 ASN A CA 1
ATOM 724 C C . ASN A 1 93 ? -10.863 0.492 13.381 1.00 97.81 93 ASN A C 1
ATOM 726 O O . ASN A 1 93 ? -11.337 1.538 13.834 1.00 97.81 9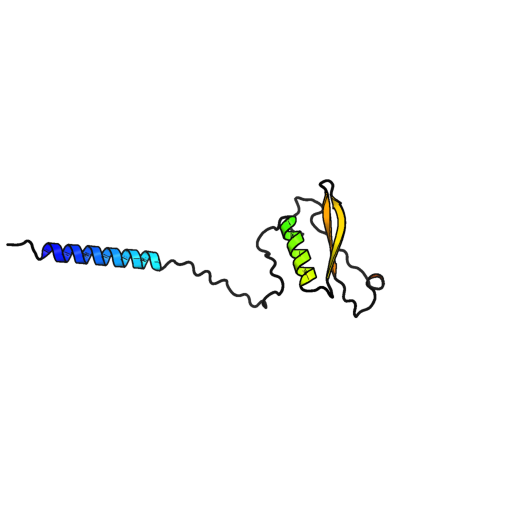3 ASN A O 1
ATOM 730 N N . PRO A 1 94 ? -11.652 -0.537 13.016 1.00 96.50 94 PRO A N 1
ATOM 731 C CA . PRO A 1 94 ? -13.113 -0.464 13.073 1.00 96.50 94 PRO A CA 1
ATOM 732 C C . PRO A 1 94 ? -13.663 -0.432 14.507 1.00 96.50 94 PRO A C 1
ATOM 734 O O . PRO A 1 94 ? -14.770 0.058 14.724 1.00 96.50 94 PRO A O 1
ATOM 737 N N . ASP A 1 95 ? -12.889 -0.881 15.502 1.00 97.69 95 ASP A N 1
ATOM 738 C CA . ASP A 1 95 ? -13.320 -0.894 16.906 1.00 97.69 95 ASP A CA 1
ATOM 739 C C . ASP A 1 95 ? -13.431 0.524 17.496 1.00 97.69 95 ASP A C 1
ATOM 741 O O . ASP A 1 95 ? -14.061 0.721 18.532 1.00 97.69 95 ASP A O 1
ATOM 745 N N . THR A 1 96 ? -12.823 1.526 16.848 1.00 96.94 96 THR A N 1
ATOM 746 C CA . THR A 1 96 ? -12.840 2.931 17.293 1.00 96.94 96 THR A CA 1
ATOM 747 C C . THR A 1 96 ? -13.920 3.769 16.608 1.00 96.94 96 THR A C 1
ATOM 749 O O . THR A 1 96 ? -13.896 4.995 16.688 1.00 96.94 96 THR A O 1
ATOM 752 N N . GLY A 1 97 ? -14.872 3.117 15.937 1.00 95.25 97 GLY A N 1
ATOM 753 C CA . GLY A 1 97 ? -15.982 3.755 15.236 1.00 95.25 97 GLY A CA 1
ATOM 754 C C . GLY A 1 97 ? -15.772 3.875 13.720 1.00 95.25 97 GLY A C 1
ATOM 755 O O . GLY A 1 97 ? -14.703 3.516 13.205 1.00 95.25 97 GLY A O 1
ATOM 756 N N . 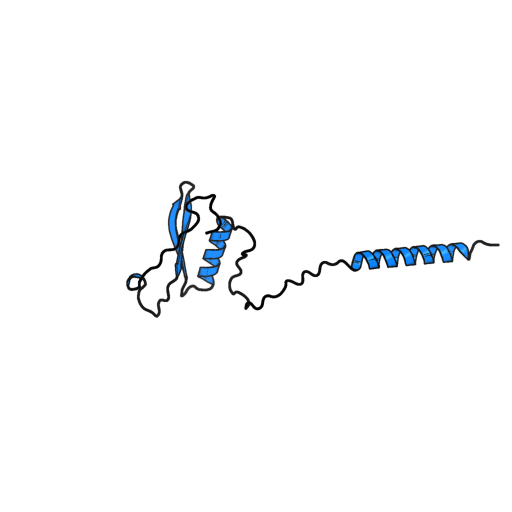PRO A 1 98 ? -16.794 4.368 12.992 1.00 93.44 98 PRO A N 1
ATOM 757 C CA . PRO A 1 98 ? -16.778 4.471 11.533 1.00 93.44 98 PRO A CA 1
ATOM 758 C C . PRO A 1 98 ? -15.586 5.269 11.004 1.00 93.44 98 PRO A C 1
ATOM 760 O O . PRO A 1 98 ? -15.214 6.287 11.588 1.00 93.44 98 PRO A O 1
ATOM 763 N N . GLU A 1 99 ? -15.035 4.853 9.864 1.00 92.81 99 GLU A N 1
ATOM 764 C CA . GLU A 1 99 ? -13.906 5.520 9.198 1.00 92.81 99 GLU A CA 1
ATOM 765 C C . GLU A 1 99 ? -14.147 7.029 9.036 1.00 92.81 99 GLU A C 1
ATOM 767 O O . GLU A 1 99 ? -13.388 7.838 9.563 1.00 92.81 99 GLU A O 1
ATOM 772 N N . ALA A 1 100 ? -15.281 7.402 8.435 1.00 93.81 100 ALA A N 1
ATOM 773 C CA . ALA A 1 100 ? -15.644 8.790 8.141 1.00 93.81 100 ALA A CA 1
ATOM 774 C C . ALA A 1 100 ? -15.913 9.673 9.379 1.00 93.81 100 ALA A C 1
ATOM 776 O O . ALA A 1 100 ? -16.102 10.878 9.240 1.00 93.81 100 ALA A O 1
ATOM 777 N N . SER A 1 101 ? -15.957 9.098 10.586 1.00 96.38 101 SER A N 1
ATOM 778 C CA . SER A 1 101 ? -16.126 9.861 11.834 1.00 96.38 101 SER A CA 1
ATOM 779 C C . SER A 1 101 ? -14.808 10.264 12.500 1.00 96.38 101 SER A C 1
ATOM 781 O O . SER A 1 101 ? -14.825 10.962 13.513 1.00 96.38 101 SER A O 1
ATOM 783 N N . LYS A 1 102 ? -13.667 9.825 11.958 1.00 96.25 102 LYS A N 1
ATOM 784 C CA . LYS A 1 102 ? -12.334 10.059 12.524 1.00 96.25 102 LYS A CA 1
ATOM 785 C C . LYS A 1 102 ? -11.560 11.061 11.671 1.00 96.25 102 LYS A C 1
ATOM 787 O O . LYS A 1 102 ? -11.805 11.193 10.476 1.00 96.25 102 LYS A O 1
ATOM 792 N N . ALA A 1 103 ? -10.616 11.771 12.288 1.00 96.69 103 ALA A N 1
ATOM 793 C CA . ALA A 1 103 ? -9.693 12.620 11.541 1.00 96.69 103 ALA A CA 1
ATOM 794 C C . ALA A 1 103 ? -8.835 11.750 10.610 1.00 96.69 103 ALA A C 1
ATOM 796 O O . ALA A 1 103 ? -8.214 10.788 11.064 1.00 96.69 103 ALA A O 1
ATOM 797 N N . ALA A 1 104 ? -8.816 12.090 9.322 1.00 95.75 104 ALA A N 1
ATOM 798 C CA . ALA A 1 104 ? -8.054 11.366 8.314 1.00 95.75 104 ALA A CA 1
ATOM 799 C C . ALA A 1 104 ? -6.648 11.959 8.145 1.00 95.75 104 ALA A C 1
ATOM 801 O O . ALA A 1 104 ? -6.451 13.169 8.260 1.00 95.75 104 ALA A O 1
ATOM 802 N N . MET A 1 105 ? -5.686 11.097 7.819 1.00 96.56 105 MET A N 1
ATOM 803 C CA . MET A 1 105 ? -4.365 11.479 7.326 1.00 96.56 105 MET A CA 1
ATOM 804 C C . MET A 1 105 ? -4.203 10.890 5.928 1.00 96.56 105 MET A C 1
ATOM 806 O O . MET A 1 105 ? -4.391 9.691 5.744 1.00 96.56 105 MET A O 1
ATOM 810 N N . TYR A 1 106 ? -3.865 11.737 4.960 1.00 95.88 106 TYR A N 1
ATOM 811 C CA . TYR A 1 106 ? -3.564 11.325 3.594 1.00 95.88 106 TYR A CA 1
ATOM 812 C C . TYR A 1 106 ? -2.052 11.383 3.382 1.00 95.88 106 TYR A C 1
ATOM 814 O O . TYR A 1 106 ? -1.425 12.400 3.683 1.00 95.88 106 TYR A O 1
ATOM 822 N N . ILE A 1 107 ? -1.484 10.280 2.903 1.00 97.19 107 ILE A N 1
ATOM 823 C CA . ILE A 1 107 ? -0.075 10.161 2.532 1.00 97.19 107 ILE A CA 1
ATOM 824 C C . ILE A 1 107 ? -0.055 9.708 1.078 1.00 97.19 107 ILE A C 1
ATOM 826 O O . ILE A 1 107 ? -0.684 8.705 0.744 1.00 97.19 107 ILE A O 1
ATOM 830 N N . GLU A 1 108 ? 0.672 10.437 0.238 1.00 95.94 108 GLU A N 1
ATOM 831 C CA . GLU A 1 108 ? 0.936 10.039 -1.141 1.00 95.94 108 GLU A CA 1
ATOM 832 C C . GLU A 1 108 ? 2.428 10.064 -1.440 1.00 95.94 108 GLU A C 1
ATOM 834 O O . GLU A 1 108 ? 3.201 10.758 -0.776 1.00 95.94 108 GLU A O 1
ATOM 839 N N . ALA A 1 109 ? 2.799 9.320 -2.473 1.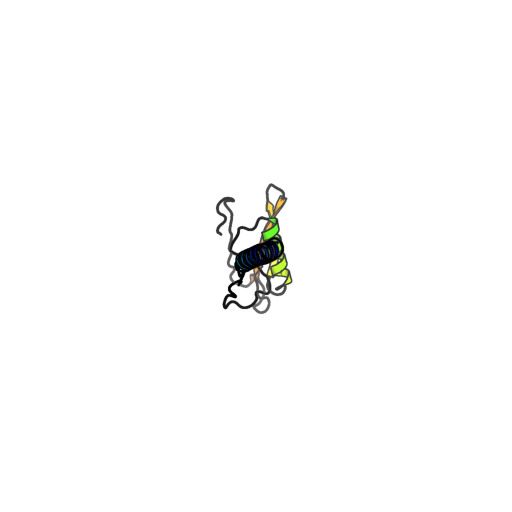00 95.50 109 ALA A N 1
ATOM 840 C CA . ALA A 1 109 ? 4.155 9.223 -2.970 1.00 95.50 109 ALA A CA 1
ATOM 841 C C . ALA A 1 109 ? 4.153 9.059 -4.492 1.00 95.50 109 ALA A C 1
ATOM 843 O O . ALA A 1 109 ? 3.134 8.732 -5.101 1.00 95.50 109 ALA A O 1
ATOM 844 N N . ASN A 1 110 ? 5.322 9.275 -5.095 1.00 95.31 110 ASN A N 1
ATOM 845 C CA . ASN A 1 110 ? 5.591 9.026 -6.510 1.00 95.31 110 ASN A CA 1
ATOM 846 C C . ASN A 1 110 ? 4.681 9.782 -7.507 1.00 95.31 110 ASN A C 1
ATOM 848 O O . ASN A 1 110 ? 4.458 9.317 -8.623 1.00 95.31 110 ASN A O 1
ATOM 852 N N . ILE A 1 111 ? 4.208 10.985 -7.146 1.00 94.69 111 ILE A N 1
ATOM 853 C CA . ILE A 1 111 ? 3.490 11.872 -8.083 1.00 94.69 111 ILE A CA 1
ATOM 854 C C . ILE A 1 111 ? 4.367 12.251 -9.287 1.00 94.69 111 ILE A C 1
ATOM 856 O O . ILE A 1 111 ? 3.903 12.271 -10.428 1.00 94.69 111 ILE A O 1
ATOM 860 N N . HIS A 1 112 ? 5.659 12.485 -9.047 1.00 96.25 112 HIS A N 1
ATOM 861 C CA . HIS A 1 112 ? 6.677 12.498 -10.088 1.00 96.25 112 HIS A CA 1
ATOM 862 C C . HIS A 1 112 ? 7.301 11.106 -10.175 1.00 96.25 112 HIS A C 1
ATOM 864 O O . HIS A 1 112 ? 7.952 10.652 -9.236 1.00 96.25 112 HIS A O 1
ATOM 870 N N . GLY A 1 113 ? 7.152 10.438 -11.322 1.00 92.25 113 GLY A N 1
ATOM 871 C CA . GLY A 1 113 ? 7.584 9.043 -11.487 1.00 92.25 113 GLY A CA 1
ATOM 872 C C . GLY A 1 113 ? 9.086 8.796 -11.275 1.00 92.25 113 GLY A C 1
ATOM 873 O O . GLY A 1 113 ? 9.491 7.664 -11.036 1.00 92.25 113 GLY A O 1
ATOM 874 N N . ASN A 1 114 ? 9.918 9.839 -11.334 1.00 94.88 114 ASN A N 1
ATOM 875 C CA . ASN A 1 114 ? 11.359 9.775 -11.073 1.00 94.88 114 ASN A CA 1
ATOM 876 C C . ASN A 1 114 ? 11.758 10.100 -9.616 1.00 94.88 114 ASN A C 1
ATOM 878 O O . ASN A 1 114 ? 12.938 9.993 -9.285 1.00 94.88 114 ASN A O 1
ATOM 882 N N . GLU A 1 115 ? 10.815 10.489 -8.755 1.00 95.62 115 GLU A N 1
ATOM 883 C CA . GLU A 1 115 ? 11.005 10.710 -7.313 1.00 95.62 115 GLU A CA 1
ATOM 884 C C . GLU A 1 115 ? 10.502 9.465 -6.564 1.00 95.62 115 GLU A C 1
ATOM 886 O O . GLU A 1 115 ? 9.349 9.374 -6.145 1.00 95.62 115 GLU A O 1
ATOM 891 N N . ILE A 1 116 ? 11.357 8.444 -6.498 1.00 92.06 116 ILE A N 1
ATOM 892 C CA . ILE A 1 116 ? 11.005 7.070 -6.086 1.00 92.06 116 ILE A CA 1
ATOM 893 C C . ILE A 1 116 ? 11.231 6.776 -4.596 1.00 92.06 116 ILE A C 1
ATOM 895 O O . ILE A 1 116 ? 11.087 5.641 -4.162 1.00 92.06 116 ILE A O 1
ATOM 899 N N . GLN A 1 117 ? 11.669 7.769 -3.825 1.00 91.00 117 GLN A N 1
ATOM 900 C CA . GLN A 1 117 ? 12.052 7.597 -2.422 1.00 91.00 117 GLN A CA 1
ATOM 901 C C . GLN A 1 117 ? 10.864 7.623 -1.452 1.00 91.00 117 GLN A C 1
ATOM 903 O O . GLN A 1 117 ? 11.039 7.220 -0.302 1.00 91.00 117 GLN A O 1
ATOM 908 N N . GLY A 1 118 ? 9.736 8.198 -1.886 1.00 80.44 118 GLY A N 1
ATOM 909 C CA . GLY A 1 118 ? 8.534 8.413 -1.076 1.00 80.44 118 GLY A CA 1
ATOM 910 C C . GLY A 1 118 ? 7.692 7.164 -0.890 1.00 80.44 118 GLY A C 1
ATOM 911 O O . GLY A 1 118 ? 7.734 6.291 -1.784 1.00 80.44 118 GLY A O 1
#

pLDDT: mean 83.81, std 17.24, range [52.34, 98.62]

Mean predicted aligned error: 13.21 Å

Foldseek 3Di:
DPPPVVVVVVVVVVVVVVVVVVVVVVPPPPPPPVVPPPDDDDPQDDDPPDADDPVRVVVSLVSVCVSCVQFWDWDAPAADPVGHGNIDIGGHHPVVDDPVVDDDDDDDDCPPVVRRPD